Protein AF-A0A7G5FEW8-F1 (afdb_monomer_lite)

pLDDT: mean 87.88, std 12.61, range [35.75, 97.38]

Secondary structure (DSSP, 8-state):
------TTS--HHHHHHHHHHHTT--TTSEEEETTEEEEEEEEEEETTEEEEEE-TT--HHHHHHHHHHHHTT--TTT--TTTT--SEEEEE-TTT--EEEEEEEE-TTS-EEEEETTTEEEEE-

Foldseek 3Di:
DDDDCDPVLADPQLVQQVVCVVVPDAQQGWGARVNATWGWHHADPAQQWGTKTWHPQDDSVQRVQVVCQLCVPHDRVPHHSLVVPDQWGWGQDPVPRDIKIWGWDQDSNRWIWTATDPRIIMITD

Organism: NCBI:txid699041

Structure (mmCIF, N/CA/C/O backbone):
data_AF-A0A7G5FEW8-F1
#
_entry.id   AF-A0A7G5FEW8-F1
#
loop_
_atom_site.group_PDB
_atom_site.id
_atom_site.type_symbol
_atom_site.label_atom_id
_atom_site.label_alt_id
_atom_site.label_comp_id
_atom_site.label_asym_id
_atom_site.label_entity_id
_atom_site.label_seq_id
_atom_site.pdbx_PDB_ins_code
_atom_site.Cartn_x
_atom_site.Cartn_y
_atom_site.Cartn_z
_atom_site.occupancy
_atom_site.B_iso_or_equiv
_atom_site.auth_seq_id
_atom_site.auth_comp_id
_atom_site.auth_asym_id
_atom_site.auth_atom_id
_atom_site.pdbx_PDB_model_num
ATOM 1 N N . MET A 1 1 ? 4.448 28.244 -13.631 1.00 35.97 1 MET A N 1
ATOM 2 C CA . MET A 1 1 ? 4.936 27.741 -12.331 1.00 35.97 1 MET A CA 1
ATOM 3 C C . MET A 1 1 ? 5.428 26.325 -12.579 1.00 35.97 1 MET A C 1
ATOM 5 O O . MET A 1 1 ? 4.610 25.431 -12.721 1.00 35.97 1 MET A O 1
ATOM 9 N N . ALA A 1 2 ? 6.726 26.156 -12.833 1.00 35.75 2 ALA A N 1
ATOM 10 C CA . ALA A 1 2 ? 7.301 24.867 -13.207 1.00 35.75 2 ALA A CA 1
ATOM 11 C C . ALA A 1 2 ? 7.819 24.177 -11.942 1.00 35.75 2 ALA A C 1
ATOM 13 O O . ALA A 1 2 ? 8.661 24.743 -11.246 1.00 35.75 2 ALA A O 1
ATOM 14 N N . ALA A 1 3 ? 7.294 22.990 -11.638 1.00 45.75 3 ALA A N 1
ATOM 15 C CA . ALA A 1 3 ? 7.876 22.114 -10.632 1.00 45.75 3 ALA A CA 1
ATOM 16 C C . ALA A 1 3 ? 9.324 21.807 -11.044 1.00 45.75 3 ALA A C 1
ATOM 18 O O . ALA A 1 3 ? 9.578 21.416 -12.188 1.00 45.75 3 ALA A O 1
ATOM 19 N N . ALA A 1 4 ? 10.270 22.052 -10.139 1.00 47.28 4 ALA A N 1
ATOM 20 C CA . ALA A 1 4 ? 11.674 21.757 -10.363 1.00 47.28 4 ALA A CA 1
ATOM 21 C C . ALA A 1 4 ? 11.828 20.254 -10.633 1.00 47.28 4 ALA A C 1
ATOM 23 O O . ALA A 1 4 ? 11.552 19.425 -9.768 1.00 47.28 4 ALA A O 1
ATOM 24 N N . ARG A 1 5 ? 12.232 19.900 -11.857 1.00 47.91 5 ARG A N 1
ATOM 25 C CA . ARG A 1 5 ? 12.625 18.532 -12.198 1.00 47.91 5 ARG A CA 1
ATOM 26 C C . ARG A 1 5 ? 13.953 18.246 -11.501 1.00 47.91 5 ARG A C 1
ATOM 28 O O . ARG A 1 5 ? 14.954 18.891 -11.802 1.00 47.91 5 ARG A O 1
ATOM 35 N N . ASN A 1 6 ? 13.931 17.308 -10.563 1.00 50.09 6 ASN A N 1
ATOM 36 C CA . ASN A 1 6 ? 15.110 16.809 -9.866 1.00 50.09 6 ASN A CA 1
ATOM 37 C C . ASN A 1 6 ? 16.026 16.090 -10.888 1.00 50.09 6 ASN A C 1
ATOM 39 O O . ASN A 1 6 ? 15.524 15.255 -11.649 1.00 50.09 6 ASN A O 1
ATOM 43 N N . PRO A 1 7 ? 17.336 16.395 -10.969 1.00 47.34 7 PRO A N 1
ATOM 44 C CA . PRO A 1 7 ? 18.231 15.869 -12.009 1.00 47.34 7 PRO A CA 1
ATOM 45 C C . PRO A 1 7 ? 18.486 14.352 -11.922 1.00 47.34 7 PRO A C 1
ATOM 47 O O . PRO A 1 7 ? 19.026 13.778 -12.864 1.00 47.34 7 PRO A O 1
ATOM 50 N N . SER A 1 8 ? 18.057 13.695 -10.840 1.00 54.59 8 SER A N 1
ATOM 51 C CA . SER A 1 8 ? 18.128 12.242 -10.627 1.00 54.59 8 SER A CA 1
ATOM 52 C C . SER A 1 8 ? 17.068 11.445 -11.407 1.00 54.59 8 SER A C 1
ATOM 54 O O . SER A 1 8 ? 17.125 10.219 -11.432 1.00 54.59 8 SER A O 1
ATOM 56 N N . GLY A 1 9 ? 16.053 12.108 -11.983 1.00 55.97 9 GLY A N 1
ATOM 57 C CA . GLY A 1 9 ? 14.865 11.440 -12.541 1.00 55.97 9 GLY A CA 1
ATOM 58 C C . GLY A 1 9 ? 13.938 10.814 -11.485 1.00 55.97 9 GLY A C 1
ATOM 59 O O . GLY A 1 9 ? 12.935 10.206 -11.842 1.00 55.97 9 GLY A O 1
ATOM 60 N N . LEU A 1 10 ? 14.257 10.981 -10.197 1.00 65.00 10 LEU A N 1
ATOM 61 C CA . LEU A 1 10 ? 13.503 10.480 -9.049 1.00 65.00 10 LEU A CA 1
ATOM 62 C C . LEU A 1 10 ? 12.705 11.623 -8.414 1.00 65.00 10 LEU A C 1
ATOM 64 O O . LEU A 1 10 ? 13.182 12.757 -8.312 1.00 65.00 10 LEU A O 1
ATOM 68 N N . THR A 1 11 ? 11.474 11.337 -7.997 1.00 84.38 11 THR A N 1
ATOM 69 C CA . THR A 1 11 ? 10.628 12.328 -7.324 1.00 84.38 11 THR A CA 1
ATOM 70 C C . THR A 1 11 ? 11.138 12.606 -5.899 1.00 84.38 11 THR A C 1
ATOM 72 O O . THR A 1 11 ? 11.797 11.751 -5.299 1.00 84.38 11 THR A O 1
ATOM 75 N N . PRO A 1 12 ? 10.802 13.766 -5.300 1.00 86.50 12 PRO A N 1
ATOM 76 C CA . PRO A 1 12 ? 11.181 14.076 -3.918 1.00 86.50 12 PRO A CA 1
ATOM 77 C C . PRO A 1 12 ? 10.721 13.021 -2.903 1.00 86.50 12 PRO A C 1
ATOM 79 O O . PRO A 1 12 ? 11.439 12.713 -1.956 1.00 86.50 12 PRO A O 1
ATOM 82 N N . ALA A 1 13 ? 9.545 12.427 -3.120 1.00 86.62 13 ALA A N 1
ATOM 83 C CA . ALA A 1 13 ? 9.008 11.391 -2.245 1.00 86.62 13 ALA A CA 1
ATOM 84 C C . ALA A 1 13 ? 9.824 10.092 -2.300 1.00 86.62 13 ALA A C 1
ATOM 86 O O . ALA A 1 13 ? 10.045 9.459 -1.269 1.00 86.62 13 ALA A O 1
ATOM 87 N N . HIS A 1 14 ? 10.319 9.724 -3.487 1.00 89.19 14 HIS A N 1
ATOM 88 C CA . HIS A 1 14 ? 11.212 8.581 -3.642 1.00 89.19 14 HIS A CA 1
ATOM 89 C C . HIS A 1 14 ? 12.519 8.787 -2.871 1.00 89.19 14 HIS A C 1
ATOM 91 O O . HIS A 1 14 ? 12.942 7.908 -2.122 1.00 89.19 14 HIS A O 1
ATOM 97 N N . GLU A 1 15 ? 13.171 9.938 -3.061 1.00 89.19 15 GLU A N 1
ATOM 98 C CA . GLU A 1 15 ? 14.442 10.250 -2.396 1.00 89.19 15 GLU A CA 1
ATOM 99 C C . GLU A 1 15 ? 14.276 10.296 -0.875 1.00 89.19 15 GLU A C 1
ATOM 101 O O . GLU A 1 15 ? 15.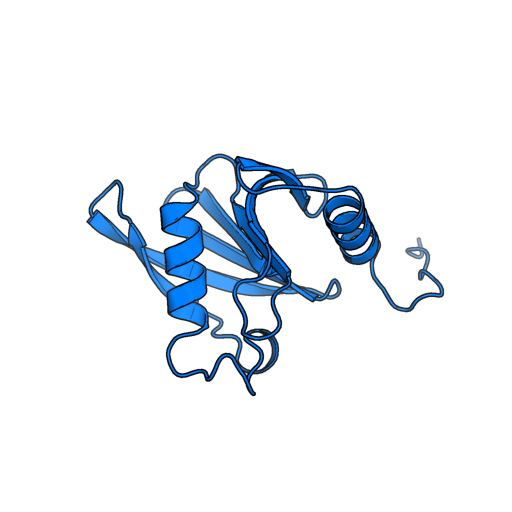092 9.726 -0.150 1.00 89.19 15 GLU A O 1
ATOM 106 N N . GLN A 1 16 ? 13.185 10.897 -0.393 1.00 89.88 16 GLN A N 1
ATOM 107 C CA . GLN A 1 16 ? 12.874 10.947 1.028 1.00 89.88 16 GLN A CA 1
ATOM 108 C C . GLN A 1 16 ? 12.713 9.546 1.631 1.00 89.88 16 GLN A C 1
ATOM 110 O O . GLN A 1 16 ? 13.391 9.230 2.607 1.00 89.88 16 GLN A O 1
ATOM 115 N N . LEU A 1 17 ? 11.871 8.685 1.049 1.00 90.25 17 LEU A N 1
ATOM 116 C CA . LEU A 1 17 ? 11.674 7.329 1.574 1.00 90.25 17 LEU A CA 1
ATOM 117 C C . LEU A 1 17 ? 12.947 6.489 1.491 1.00 90.25 17 LEU A C 1
ATOM 119 O O . LEU A 1 17 ? 13.267 5.749 2.421 1.00 90.25 17 LEU A O 1
ATOM 123 N N . HIS A 1 18 ? 13.718 6.632 0.410 1.00 90.25 18 HIS A N 1
ATOM 124 C CA . HIS A 1 18 ? 15.020 5.985 0.298 1.00 90.25 18 HIS A CA 1
ATOM 125 C C . HIS A 1 18 ? 15.938 6.393 1.458 1.00 90.25 18 HIS A C 1
ATOM 127 O O . HIS A 1 18 ? 16.572 5.527 2.070 1.00 90.25 18 HIS A O 1
ATOM 133 N N . ALA A 1 19 ? 16.010 7.690 1.764 1.00 91.38 19 ALA A N 1
ATOM 134 C CA . ALA A 1 19 ? 16.828 8.217 2.848 1.00 91.38 19 ALA A CA 1
ATOM 135 C C . ALA A 1 19 ? 16.336 7.738 4.220 1.00 91.38 19 ALA A C 1
ATOM 137 O O . ALA A 1 19 ? 17.149 7.291 5.022 1.00 91.38 19 ALA A O 1
ATOM 138 N N . GLU A 1 20 ? 15.027 7.756 4.481 1.00 91.19 20 GLU A N 1
ATOM 139 C CA . GLU A 1 20 ? 14.450 7.259 5.738 1.00 91.19 20 GLU A CA 1
ATOM 140 C C . GLU A 1 20 ? 14.789 5.782 5.979 1.00 91.19 20 GLU A C 1
ATOM 142 O O . GLU A 1 20 ? 15.263 5.424 7.059 1.00 91.19 20 GLU A O 1
ATOM 147 N N . LEU A 1 21 ? 14.646 4.929 4.958 1.00 88.50 21 LEU A N 1
ATOM 148 C CA . LEU A 1 21 ? 15.033 3.519 5.057 1.00 88.50 21 LEU A CA 1
ATOM 149 C C . LEU A 1 21 ? 16.546 3.343 5.255 1.00 88.50 21 LEU A C 1
ATOM 151 O O . LEU A 1 21 ? 16.966 2.483 6.026 1.00 88.50 21 LEU A O 1
ATOM 155 N N . SER A 1 22 ? 17.366 4.170 4.601 1.00 89.62 22 SER A N 1
ATOM 156 C CA . SER A 1 22 ? 18.834 4.122 4.725 1.00 89.62 22 SER A CA 1
ATOM 157 C C . SER A 1 22 ? 19.331 4.620 6.083 1.00 89.62 22 SER A C 1
ATOM 159 O O . SER A 1 22 ? 20.348 4.145 6.579 1.00 89.62 22 SER A O 1
ATOM 161 N N . ASN A 1 23 ? 18.589 5.531 6.713 1.00 90.38 23 ASN A N 1
ATOM 162 C CA . ASN A 1 23 ? 18.870 6.061 8.047 1.00 90.38 23 ASN A CA 1
ATOM 163 C C . ASN A 1 23 ? 18.401 5.126 9.176 1.00 90.38 23 ASN A C 1
ATOM 165 O O . ASN A 1 23 ? 18.427 5.513 10.344 1.00 90.38 23 ASN A O 1
ATOM 169 N N . GLY A 1 24 ? 17.995 3.897 8.846 1.00 86.06 24 GLY A N 1
ATOM 170 C CA . GLY A 1 24 ? 17.670 2.866 9.825 1.00 86.06 24 GLY A CA 1
ATOM 171 C C . GLY A 1 24 ? 16.218 2.879 10.293 1.00 86.06 24 GLY A C 1
ATOM 172 O O . GLY A 1 24 ? 15.958 2.519 11.439 1.00 86.06 24 GLY A O 1
ATOM 173 N N . ALA A 1 25 ? 15.264 3.278 9.444 1.00 88.75 25 ALA A N 1
ATOM 174 C CA . ALA A 1 25 ? 13.852 3.054 9.744 1.00 88.75 25 ALA A CA 1
ATOM 175 C C . ALA A 1 25 ? 13.582 1.553 9.961 1.00 88.75 25 ALA A C 1
ATOM 177 O O . ALA A 1 25 ? 13.936 0.715 9.131 1.00 88.75 25 ALA A O 1
ATOM 178 N N . VAL A 1 26 ? 12.944 1.229 11.087 1.00 89.56 26 VAL A N 1
ATOM 179 C CA . VAL A 1 26 ? 12.626 -0.143 11.508 1.00 89.56 26 VAL A CA 1
ATOM 180 C C . VAL A 1 26 ? 11.114 -0.359 11.599 1.00 89.56 26 VAL A C 1
ATOM 182 O O . VAL A 1 26 ? 10.381 0.603 11.852 1.00 89.56 26 VAL A O 1
ATOM 185 N N . PRO A 1 27 ? 10.625 -1.602 11.432 1.00 91.88 27 PRO A N 1
ATOM 186 C CA . PRO A 1 27 ? 9.232 -1.943 11.703 1.00 91.88 27 PRO A CA 1
ATOM 187 C C . PRO A 1 27 ? 8.760 -1.446 13.080 1.00 91.88 27 PRO A C 1
ATOM 189 O O . PRO A 1 27 ? 9.482 -1.551 14.070 1.00 91.88 27 PRO A O 1
ATOM 192 N N . GLY A 1 28 ? 7.557 -0.878 13.133 1.00 90.12 28 GLY A N 1
ATOM 193 C CA . GLY A 1 28 ? 6.993 -0.178 14.291 1.00 90.12 28 GLY A CA 1
ATOM 194 C C . GLY A 1 28 ? 7.394 1.300 14.397 1.00 90.12 28 GLY A C 1
ATOM 195 O O . GLY A 1 28 ? 6.768 2.043 15.150 1.00 90.12 28 GLY A O 1
ATOM 196 N N . GLY A 1 29 ? 8.399 1.746 13.638 1.00 92.44 29 GLY A N 1
ATOM 197 C CA . GLY A 1 29 ? 8.790 3.150 13.537 1.00 92.44 29 GLY A CA 1
ATOM 198 C C . GLY A 1 29 ? 7.871 3.977 12.633 1.00 92.44 29 GLY A C 1
ATOM 199 O O . GLY A 1 29 ? 6.934 3.466 12.017 1.00 92.44 29 GLY A O 1
ATOM 200 N N . THR A 1 30 ? 8.175 5.271 12.530 1.00 93.69 30 THR A N 1
ATOM 201 C CA . THR A 1 30 ? 7.461 6.212 11.658 1.00 93.69 30 THR A CA 1
ATOM 202 C C . THR A 1 30 ? 8.305 6.548 10.436 1.00 93.69 30 THR A C 1
ATOM 204 O O . THR A 1 30 ? 9.484 6.873 10.561 1.00 93.69 30 THR A O 1
ATOM 207 N N . VAL A 1 31 ? 7.667 6.521 9.273 1.00 93.56 31 VAL A N 1
ATOM 208 C CA . VAL A 1 31 ? 8.180 6.981 7.978 1.00 93.56 31 VAL A CA 1
ATOM 209 C C . VAL A 1 31 ? 7.203 7.997 7.394 1.00 93.56 31 VAL A C 1
ATOM 211 O O . VAL A 1 31 ? 6.008 7.946 7.687 1.00 93.56 31 VAL A O 1
ATOM 214 N N . HIS A 1 32 ? 7.673 8.931 6.577 1.00 92.31 32 HIS A N 1
ATOM 215 C CA . HIS A 1 32 ? 6.829 9.959 5.979 1.00 92.31 32 HIS A CA 1
ATOM 216 C C . HIS A 1 32 ? 6.693 9.717 4.480 1.00 92.31 32 HIS A C 1
ATOM 218 O O . HIS A 1 32 ? 7.593 9.989 3.688 1.00 92.31 32 HIS A O 1
ATOM 224 N N . VAL A 1 33 ? 5.516 9.249 4.076 1.00 90.19 33 VAL A N 1
ATOM 225 C CA . VAL A 1 33 ? 5.178 9.043 2.667 1.00 90.19 33 VAL A CA 1
ATOM 226 C C . VAL A 1 33 ? 4.421 10.272 2.184 1.00 90.19 33 VAL A C 1
ATOM 228 O O . VAL A 1 33 ? 3.343 10.564 2.696 1.00 90.19 33 VAL A O 1
ATOM 231 N N . ASN A 1 34 ? 4.975 11.028 1.231 1.00 83.81 34 ASN A N 1
ATOM 232 C CA . ASN A 1 34 ? 4.357 12.267 0.727 1.00 83.81 34 ASN A CA 1
ATOM 233 C C . ASN A 1 34 ? 3.993 13.272 1.847 1.00 83.81 34 ASN A C 1
ATOM 235 O O . ASN A 1 34 ? 2.969 13.950 1.786 1.00 83.81 34 ASN A O 1
ATOM 239 N N . GLY A 1 35 ? 4.811 13.340 2.904 1.00 83.75 35 GLY A N 1
ATOM 240 C CA . GLY A 1 35 ? 4.563 14.186 4.078 1.00 83.75 35 GLY A CA 1
ATOM 241 C C . GLY A 1 35 ? 3.552 13.624 5.088 1.00 83.75 35 GLY A C 1
ATOM 242 O O . GLY A 1 35 ? 3.319 14.248 6.120 1.00 83.75 35 GLY A O 1
ATOM 243 N N . VAL A 1 36 ? 2.976 12.444 4.840 1.00 88.56 36 VAL A N 1
ATOM 244 C CA . VAL A 1 36 ? 2.063 11.762 5.764 1.00 88.56 36 VAL A CA 1
ATOM 245 C C . VAL A 1 36 ? 2.850 10.832 6.683 1.00 88.56 36 VAL A C 1
ATOM 247 O O . VAL A 1 36 ? 3.453 9.860 6.222 1.00 88.56 36 VAL A O 1
ATOM 250 N N . ALA A 1 37 ? 2.800 11.100 7.990 1.00 92.38 37 ALA A N 1
ATOM 251 C CA . ALA A 1 37 ? 3.343 10.202 9.004 1.00 92.38 37 ALA A CA 1
ATOM 252 C C . ALA A 1 37 ? 2.627 8.843 8.940 1.00 92.38 37 ALA A C 1
ATOM 254 O O . ALA A 1 37 ? 1.416 8.748 9.147 1.00 92.38 37 ALA A O 1
ATOM 255 N N . SER A 1 38 ? 3.393 7.805 8.626 1.00 94.56 38 SER A N 1
ATOM 256 C CA . SER A 1 38 ? 2.927 6.442 8.391 1.00 94.56 38 SER A CA 1
ATOM 257 C C . SER A 1 38 ? 3.741 5.477 9.244 1.00 94.56 38 SER A C 1
ATOM 259 O O . SER A 1 38 ? 4.947 5.654 9.415 1.00 94.56 38 SER A O 1
ATOM 261 N N . SER A 1 39 ? 3.100 4.449 9.791 1.00 96.25 39 SER A N 1
ATOM 262 C CA . SER A 1 39 ? 3.801 3.426 10.568 1.00 96.25 39 SER A CA 1
ATOM 263 C C . SER A 1 39 ? 4.439 2.414 9.621 1.00 96.25 39 SER A C 1
ATOM 265 O O . SER A 1 39 ? 3.754 1.858 8.763 1.00 96.25 39 SER A O 1
ATOM 267 N N . LEU A 1 40 ? 5.749 2.195 9.744 1.00 95.44 40 LEU A N 1
ATOM 268 C CA . LEU A 1 40 ? 6.476 1.189 8.974 1.00 95.44 40 LEU A CA 1
ATOM 269 C C . LEU A 1 40 ? 6.127 -0.202 9.510 1.00 95.44 40 LEU A C 1
ATOM 271 O O . LEU A 1 40 ? 6.351 -0.490 10.680 1.00 95.44 40 LEU A O 1
ATOM 275 N N . CYS A 1 41 ? 5.605 -1.075 8.659 1.00 95.31 41 CYS A N 1
ATOM 276 C CA . CYS A 1 41 ? 5.136 -2.399 9.061 1.00 95.31 41 CYS A CA 1
ATOM 277 C C . CYS A 1 41 ? 6.156 -3.490 8.782 1.00 95.31 41 CYS A C 1
ATOM 279 O O . CYS A 1 41 ? 6.354 -4.380 9.601 1.00 95.31 41 CYS A O 1
ATOM 281 N N . THR A 1 42 ? 6.819 -3.414 7.631 1.00 92.94 42 THR A N 1
ATOM 282 C CA . THR A 1 42 ? 7.935 -4.296 7.298 1.00 92.94 42 THR A CA 1
ATOM 283 C C . THR A 1 42 ? 8.909 -3.593 6.363 1.00 92.94 42 THR A C 1
ATOM 285 O O . THR A 1 42 ? 8.520 -2.690 5.617 1.00 92.94 42 THR A O 1
ATOM 288 N N . GLN A 1 43 ? 10.168 -4.021 6.410 1.00 86.12 43 GLN A N 1
ATOM 289 C CA . GLN A 1 43 ? 11.218 -3.629 5.480 1.00 86.12 43 GLN A CA 1
ATOM 290 C C . GLN A 1 43 ? 11.642 -4.879 4.701 1.00 86.12 43 GLN A C 1
ATOM 292 O O . GLN A 1 43 ? 12.117 -5.842 5.297 1.00 86.12 43 GLN A O 1
ATOM 297 N N . GLY A 1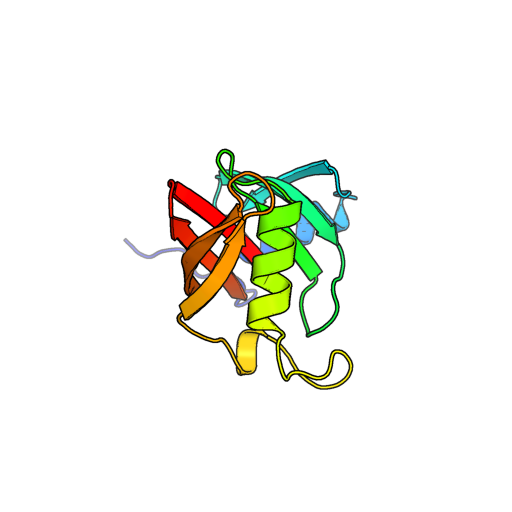 44 ? 11.460 -4.853 3.383 1.00 77.75 44 GLY A N 1
ATOM 298 C CA . GLY A 1 44 ? 11.739 -5.969 2.482 1.00 77.75 44 GLY A CA 1
ATOM 299 C C . GLY A 1 44 ? 10.750 -7.127 2.631 1.00 77.75 44 GLY A C 1
ATOM 300 O O . GLY A 1 44 ? 10.931 -8.024 3.446 1.00 77.75 44 GLY A O 1
ATOM 301 N N . ASP A 1 45 ? 9.722 -7.141 1.793 1.00 71.50 45 ASP A N 1
ATOM 302 C CA . ASP A 1 45 ? 8.708 -8.201 1.707 1.00 71.50 45 ASP A CA 1
ATOM 303 C C . ASP A 1 45 ? 8.923 -9.151 0.513 1.00 71.50 45 ASP A C 1
ATOM 305 O O . ASP A 1 45 ? 8.238 -10.167 0.377 1.00 71.50 45 ASP A O 1
ATOM 309 N N . GLY A 1 46 ? 9.918 -8.855 -0.329 1.00 76.06 46 GLY A N 1
ATOM 310 C CA . GLY A 1 46 ? 10.123 -9.511 -1.618 1.00 76.06 46 GLY A CA 1
ATOM 311 C C . GLY A 1 46 ? 9.360 -8.788 -2.728 1.00 76.06 46 GLY A C 1
ATOM 312 O O . GLY A 1 46 ? 8.931 -7.654 -2.559 1.00 76.06 46 GLY A O 1
ATOM 313 N N . TYR A 1 47 ? 9.230 -9.411 -3.899 1.00 88.12 47 TYR A N 1
ATOM 314 C CA . TYR A 1 47 ? 8.400 -8.887 -4.996 1.00 88.12 47 TYR A CA 1
ATOM 315 C C . TYR A 1 47 ? 8.744 -7.455 -5.466 1.00 88.12 47 TYR A C 1
ATOM 317 O O . TYR A 1 47 ? 7.871 -6.706 -5.909 1.00 88.12 47 TYR A O 1
ATOM 325 N N . GLY A 1 48 ? 10.014 -7.050 -5.349 1.00 86.94 48 GLY A N 1
ATOM 326 C CA . GLY A 1 48 ? 10.480 -5.721 -5.760 1.00 86.94 48 GLY A CA 1
ATOM 327 C C . GLY A 1 48 ? 10.082 -4.567 -4.831 1.00 86.94 48 GLY A C 1
ATOM 328 O O . GLY A 1 48 ? 10.226 -3.409 -5.227 1.00 86.94 48 GLY A O 1
ATOM 329 N N . LEU A 1 49 ? 9.611 -4.869 -3.619 1.00 91.06 49 LEU A N 1
ATOM 330 C CA . LEU A 1 49 ? 9.252 -3.896 -2.594 1.00 91.06 49 LEU A CA 1
ATOM 331 C C . LEU A 1 49 ? 10.315 -3.853 -1.481 1.00 91.06 49 LEU A C 1
ATOM 333 O O . LEU A 1 49 ? 10.921 -4.853 -1.086 1.00 91.06 49 LEU A O 1
ATOM 337 N N . ARG A 1 50 ? 10.595 -2.640 -1.016 1.00 91.25 50 ARG A N 1
ATOM 338 C CA . ARG A 1 50 ? 11.541 -2.295 0.051 1.00 91.25 50 ARG A CA 1
ATOM 339 C C . ARG A 1 50 ? 10.837 -2.043 1.375 1.00 91.25 50 ARG A C 1
ATOM 341 O O . ARG A 1 50 ? 11.472 -2.199 2.416 1.00 91.25 50 ARG A O 1
ATOM 348 N N . MET A 1 51 ? 9.568 -1.650 1.363 1.00 92.75 51 MET A N 1
ATOM 349 C CA . MET A 1 51 ? 8.780 -1.436 2.570 1.00 92.75 51 MET A CA 1
ATOM 350 C C . MET A 1 51 ? 7.274 -1.525 2.338 1.00 92.75 51 MET A C 1
ATOM 352 O O . MET A 1 51 ? 6.761 -1.208 1.265 1.00 92.75 51 MET A O 1
ATOM 356 N N . VAL A 1 52 ? 6.569 -1.818 3.430 1.00 95.50 52 VAL A N 1
ATOM 357 C CA . VAL A 1 52 ? 5.126 -1.601 3.568 1.00 95.50 52 VAL A CA 1
ATOM 358 C C . VAL A 1 52 ? 4.901 -0.706 4.778 1.00 95.50 52 VAL A C 1
ATOM 360 O O . VAL A 1 52 ? 5.393 -1.008 5.867 1.00 95.50 52 VAL A O 1
ATOM 363 N N . SER A 1 53 ? 4.149 0.377 4.613 1.00 96.19 53 SER A N 1
ATOM 364 C CA . SER A 1 53 ? 3.716 1.246 5.708 1.00 96.19 53 SER A CA 1
ATOM 365 C C . SER A 1 53 ? 2.225 1.549 5.634 1.00 96.19 53 SER A C 1
ATOM 367 O O . SER A 1 53 ? 1.578 1.363 4.603 1.00 96.19 53 SER A O 1
ATOM 369 N N . VAL A 1 54 ? 1.658 1.985 6.754 1.00 96.31 54 VAL A N 1
ATOM 370 C CA . VAL A 1 54 ? 0.218 2.217 6.895 1.00 96.31 54 VAL A CA 1
ATOM 371 C C . VAL A 1 54 ? -0.079 3.593 7.471 1.00 96.31 54 VAL A C 1
ATOM 373 O O . VAL A 1 54 ? 0.667 4.118 8.300 1.00 96.31 54 VAL A O 1
ATOM 376 N N . GLY A 1 55 ? -1.185 4.180 7.019 1.00 94.50 55 GLY A N 1
ATOM 377 C CA . GLY A 1 55 ? -1.709 5.427 7.559 1.00 94.50 55 GLY A CA 1
ATOM 378 C C . GLY A 1 55 ? -2.331 5.259 8.955 1.00 94.50 55 GLY A C 1
ATOM 379 O O . GLY A 1 55 ? -2.517 4.141 9.435 1.00 94.50 55 GLY A O 1
ATOM 380 N N . PRO A 1 56 ? -2.728 6.367 9.603 1.00 89.75 56 PRO A N 1
ATOM 381 C CA . PRO A 1 56 ? -3.165 6.378 11.005 1.00 89.75 56 PRO A CA 1
ATOM 382 C C . PRO A 1 56 ? -4.439 5.567 11.295 1.00 89.75 56 PRO A C 1
ATOM 384 O O . PRO A 1 56 ? -4.652 5.154 12.430 1.00 89.75 56 PRO A O 1
ATOM 387 N N . ASN A 1 57 ? -5.283 5.318 10.290 1.00 90.06 57 ASN A N 1
ATOM 388 C CA . ASN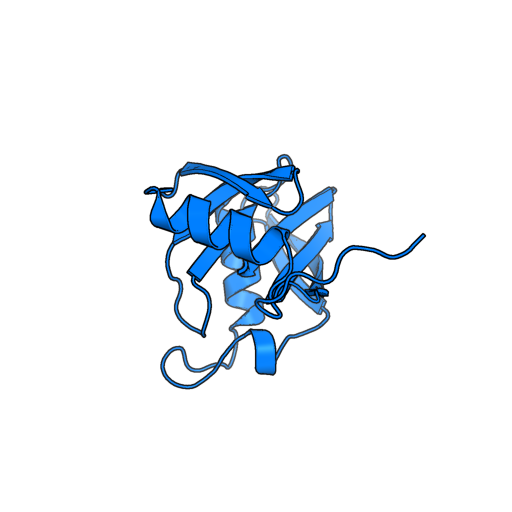 A 1 57 ? -6.528 4.550 10.432 1.00 90.06 57 ASN A CA 1
ATOM 389 C C . ASN A 1 57 ? -6.367 3.079 10.013 1.00 90.06 57 ASN A C 1
ATOM 391 O O . ASN A 1 57 ? -7.339 2.417 9.655 1.00 90.06 57 ASN A O 1
ATOM 395 N N . THR A 1 58 ? -5.141 2.565 9.946 1.00 93.00 58 THR A N 1
ATOM 396 C CA . THR A 1 58 ? -4.857 1.239 9.391 1.00 93.00 58 THR A CA 1
ATOM 397 C C . THR A 1 58 ? -3.838 0.510 10.248 1.00 93.00 58 THR A C 1
ATOM 399 O O . THR A 1 58 ? -2.820 1.077 10.626 1.00 93.00 58 THR A O 1
ATOM 402 N N . SER A 1 59 ? -4.109 -0.756 10.569 1.00 93.56 59 SER A N 1
ATOM 403 C CA . SER A 1 59 ? -3.155 -1.600 11.287 1.00 93.56 59 SER A CA 1
ATOM 404 C C . SER A 1 59 ? -2.138 -2.214 10.329 1.00 93.56 59 SER A C 1
ATOM 406 O O . SER A 1 59 ? -2.443 -2.475 9.162 1.00 93.56 59 SER A O 1
ATOM 408 N N . CYS A 1 60 ? -0.941 -2.510 10.834 1.00 94.94 60 CYS A N 1
ATOM 409 C CA . CYS A 1 60 ? 0.073 -3.189 10.035 1.00 94.94 60 CYS A CA 1
ATOM 410 C C . CYS A 1 60 ? -0.381 -4.563 9.539 1.00 94.94 60 CYS A C 1
ATOM 412 O O . CYS A 1 60 ? -0.134 -4.884 8.382 1.00 94.94 60 CYS A O 1
ATOM 414 N N . ASP A 1 61 ? -1.130 -5.320 10.343 1.00 94.50 61 ASP A N 1
ATOM 415 C CA . ASP A 1 61 ? -1.689 -6.606 9.908 1.00 94.50 61 ASP A CA 1
ATOM 416 C C . ASP A 1 61 ? -2.609 -6.446 8.690 1.00 94.50 61 ASP A C 1
ATOM 418 O O . ASP A 1 61 ? -2.550 -7.231 7.745 1.00 94.50 61 ASP A O 1
ATOM 422 N N . PHE A 1 62 ? -3.431 -5.389 8.665 1.00 94.94 62 PHE A N 1
ATOM 423 C CA . PHE A 1 62 ? -4.243 -5.086 7.491 1.00 94.94 62 PHE A CA 1
ATOM 424 C C . PHE A 1 62 ? -3.376 -4.698 6.290 1.00 94.94 62 PHE A C 1
ATOM 426 O O . PHE A 1 62 ? -3.606 -5.189 5.188 1.00 94.94 62 PHE A O 1
ATOM 433 N N . GLY A 1 63 ? -2.352 -3.864 6.499 1.00 94.94 63 GLY A N 1
ATOM 434 C CA . GLY A 1 63 ? -1.400 -3.479 5.453 1.00 94.94 63 GLY A CA 1
ATOM 435 C C . GLY A 1 63 ? -0.685 -4.672 4.815 1.00 94.94 63 GLY A C 1
ATOM 436 O O . GLY A 1 63 ? -0.578 -4.748 3.592 1.00 94.94 63 GLY A O 1
ATOM 437 N N . LEU A 1 64 ? -0.268 -5.646 5.625 1.00 94.44 64 LEU A N 1
ATOM 438 C CA . LEU A 1 64 ? 0.358 -6.878 5.146 1.00 94.44 64 LEU A CA 1
ATOM 439 C C . LEU A 1 64 ? -0.630 -7.770 4.383 1.00 94.44 64 LEU A C 1
ATOM 441 O O . LEU A 1 64 ? -0.253 -8.364 3.375 1.00 94.44 64 LEU A O 1
ATOM 445 N N . ASN A 1 65 ? -1.908 -7.808 4.775 1.00 95.06 65 ASN A N 1
ATOM 446 C CA . ASN A 1 65 ? -2.935 -8.494 3.986 1.00 95.06 65 ASN A CA 1
ATOM 447 C C . ASN A 1 65 ? -3.160 -7.820 2.619 1.00 95.06 65 ASN A C 1
ATOM 449 O O . ASN A 1 65 ? -3.374 -8.518 1.627 1.00 95.06 65 ASN A O 1
ATOM 453 N N . VAL A 1 66 ? -3.078 -6.484 2.536 1.00 95.56 66 VAL A N 1
ATOM 454 C CA . VAL A 1 66 ? -3.134 -5.754 1.254 1.00 95.56 66 VAL A CA 1
ATOM 455 C C . VAL A 1 66 ? -1.944 -6.125 0.368 1.00 95.56 66 VAL A C 1
ATOM 457 O O . VAL A 1 66 ? -2.137 -6.454 -0.803 1.00 95.56 66 VAL A O 1
ATOM 460 N N . MET A 1 67 ? -0.730 -6.135 0.925 1.00 95.00 67 MET A N 1
ATOM 461 C CA . MET A 1 67 ? 0.479 -6.569 0.218 1.00 95.00 67 MET A CA 1
ATOM 462 C C . MET A 1 67 ? 0.361 -8.025 -0.263 1.00 95.00 67 MET A C 1
ATOM 464 O O . MET A 1 67 ? 0.613 -8.307 -1.434 1.00 95.00 67 MET A O 1
ATOM 468 N N . GLY A 1 68 ? -0.127 -8.937 0.581 1.00 94.31 68 GLY A N 1
ATOM 469 C CA . GLY A 1 68 ? -0.377 -10.329 0.200 1.00 94.31 68 GLY A CA 1
ATOM 470 C C . GLY A 1 68 ? -1.413 -10.480 -0.921 1.00 94.31 68 GLY A C 1
ATOM 471 O O . GLY A 1 68 ? -1.227 -11.290 -1.830 1.00 94.31 68 GLY A O 1
ATOM 472 N N . ALA A 1 69 ? -2.481 -9.677 -0.913 1.00 95.31 69 ALA A N 1
ATOM 473 C CA . ALA A 1 69 ? -3.486 -9.682 -1.977 1.00 95.31 69 ALA A CA 1
ATOM 474 C C . ALA A 1 69 ? -2.924 -9.163 -3.315 1.00 95.31 69 ALA A C 1
ATOM 476 O O . ALA A 1 69 ? -3.231 -9.718 -4.377 1.00 95.31 69 ALA A O 1
ATOM 477 N N . LEU A 1 70 ? -2.067 -8.138 -3.265 1.00 94.75 70 LEU A N 1
ATOM 478 C CA . LEU A 1 70 ? -1.346 -7.619 -4.428 1.00 94.75 70 LEU A CA 1
ATOM 479 C C . LEU A 1 70 ? -0.361 -8.643 -5.002 1.00 94.75 70 LEU A C 1
ATOM 481 O O . LEU A 1 70 ? -0.369 -8.886 -6.207 1.00 94.75 70 LEU A O 1
ATOM 485 N N . ALA A 1 71 ? 0.429 -9.284 -4.140 1.00 93.75 71 ALA A N 1
ATOM 486 C CA . ALA A 1 71 ? 1.411 -10.295 -4.526 1.00 93.75 71 ALA A CA 1
ATOM 487 C C . ALA A 1 71 ? 0.791 -11.661 -4.872 1.00 93.75 71 ALA A C 1
ATOM 489 O O . ALA A 1 71 ? 1.490 -12.574 -5.309 1.00 93.75 71 ALA A O 1
ATOM 490 N N . SER A 1 72 ? -0.522 -11.832 -4.689 1.00 93.94 72 SER A N 1
ATOM 491 C CA . SER A 1 72 ? -1.207 -13.093 -4.963 1.00 93.94 72 SER A CA 1
ATOM 492 C C . SER A 1 72 ? -1.054 -13.507 -6.431 1.00 93.94 72 SER A C 1
ATOM 494 O O . SER A 1 72 ? -1.539 -12.821 -7.340 1.00 93.94 72 SER A O 1
ATOM 496 N N . GLY A 1 73 ? -0.409 -14.657 -6.642 1.00 91.56 73 GLY A N 1
ATOM 497 C CA . GLY A 1 73 ? -0.096 -15.210 -7.961 1.00 91.56 73 GLY A CA 1
ATOM 498 C C . GLY A 1 73 ? 1.273 -14.806 -8.516 1.00 91.56 73 GLY A C 1
ATOM 499 O O . GLY A 1 73 ? 1.617 -15.264 -9.600 1.00 91.56 73 GLY A O 1
ATOM 500 N N . LEU A 1 74 ? 2.046 -13.994 -7.789 1.00 93.25 74 LEU A N 1
ATOM 501 C CA . LEU A 1 74 ? 3.406 -13.603 -8.155 1.00 93.25 74 LEU A CA 1
ATOM 502 C C . LEU A 1 74 ? 4.448 -14.515 -7.497 1.00 93.25 74 LEU A C 1
ATOM 504 O O . LEU A 1 74 ? 4.205 -15.145 -6.465 1.00 93.25 74 LEU A O 1
ATOM 508 N N . ASN A 1 75 ? 5.643 -14.544 -8.074 1.00 90.69 75 ASN A N 1
ATOM 509 C CA . ASN A 1 75 ? 6.825 -15.193 -7.535 1.00 90.69 75 ASN A CA 1
ATOM 510 C C . ASN A 1 75 ? 7.798 -14.152 -6.963 1.00 90.69 75 ASN A C 1
ATOM 512 O O . ASN A 1 75 ? 8.353 -13.343 -7.702 1.00 90.69 75 ASN A O 1
ATOM 516 N N . SER A 1 76 ? 8.087 -14.224 -5.661 1.00 86.88 76 SER A N 1
ATOM 517 C CA . SER A 1 76 ? 8.923 -13.236 -4.956 1.00 86.88 76 SER A CA 1
ATOM 518 C C . SER A 1 76 ? 10.353 -13.102 -5.474 1.00 86.88 76 SER A C 1
ATOM 520 O O . SER A 1 76 ? 11.008 -12.103 -5.176 1.00 86.88 76 SER A O 1
ATOM 522 N N . ARG A 1 77 ? 10.851 -14.094 -6.223 1.00 86.12 77 ARG A N 1
ATOM 523 C CA . ARG A 1 77 ? 12.202 -14.099 -6.791 1.00 86.12 77 ARG A CA 1
ATOM 524 C C . ARG A 1 77 ? 12.290 -13.395 -8.143 1.00 86.12 77 ARG A C 1
ATOM 526 O O . ARG A 1 77 ? 13.369 -12.912 -8.481 1.00 86.12 77 ARG A O 1
ATOM 533 N N . TYR A 1 78 ? 11.211 -13.403 -8.921 1.00 87.81 78 TYR A N 1
ATOM 534 C CA . TYR A 1 78 ? 11.239 -13.004 -10.331 1.00 87.81 78 TYR A CA 1
ATOM 535 C C . TYR A 1 78 ? 10.288 -11.856 -10.659 1.00 87.81 78 TYR A C 1
ATOM 537 O O . TYR A 1 78 ? 10.586 -11.082 -11.564 1.00 87.81 78 TYR A O 1
ATOM 545 N N . ASP A 1 79 ? 9.186 -11.733 -9.924 1.00 92.06 79 ASP A N 1
ATOM 546 C CA . ASP A 1 79 ? 8.128 -10.783 -10.234 1.00 92.06 79 ASP A CA 1
ATOM 547 C C . ASP A 1 79 ? 8.211 -9.543 -9.348 1.00 92.06 79 ASP A C 1
ATOM 549 O O . ASP A 1 79 ? 8.632 -9.600 -8.190 1.00 92.06 79 ASP A O 1
ATOM 553 N N . ASN A 1 80 ? 7.748 -8.420 -9.892 1.00 91.31 80 ASN A N 1
ATOM 554 C CA . ASN A 1 80 ? 7.589 -7.168 -9.171 1.00 91.31 80 ASN A CA 1
ATOM 555 C C . ASN A 1 80 ? 6.101 -6.818 -9.062 1.00 91.31 80 ASN A C 1
ATOM 557 O O . ASN A 1 80 ? 5.390 -6.808 -10.071 1.00 91.31 80 ASN A O 1
ATOM 561 N N . VAL A 1 81 ? 5.624 -6.481 -7.859 1.00 92.62 81 VAL A N 1
ATOM 562 C CA . VAL A 1 81 ? 4.224 -6.056 -7.658 1.00 92.62 81 VAL A CA 1
ATOM 563 C C . VAL A 1 81 ? 3.872 -4.852 -8.533 1.00 92.62 81 VAL A C 1
ATOM 565 O O . VAL A 1 81 ? 2.744 -4.747 -9.008 1.00 92.62 81 VAL A O 1
ATOM 568 N N . LYS A 1 82 ? 4.830 -3.949 -8.769 1.00 91.62 82 LYS A N 1
ATOM 569 C CA . LYS A 1 82 ? 4.628 -2.727 -9.558 1.00 91.62 82 LYS A CA 1
ATOM 570 C C . LYS A 1 82 ? 4.344 -3.026 -11.034 1.00 91.62 82 LYS A C 1
ATOM 572 O O . LYS A 1 82 ? 3.568 -2.297 -11.644 1.00 91.62 82 LYS A O 1
ATOM 577 N N . ASP A 1 83 ? 4.898 -4.115 -11.573 1.00 92.31 83 ASP A N 1
ATOM 578 C CA . ASP A 1 83 ? 4.741 -4.503 -12.983 1.00 92.31 83 ASP A CA 1
ATOM 579 C C . ASP A 1 83 ? 3.403 -5.210 -13.251 1.00 92.31 83 ASP A C 1
ATOM 581 O O . ASP A 1 83 ? 2.842 -5.113 -14.341 1.00 92.31 83 ASP A O 1
ATOM 585 N N . ALA A 1 84 ? 2.867 -5.898 -12.240 1.00 91.62 84 ALA A N 1
ATOM 586 C CA . ALA A 1 84 ? 1.606 -6.637 -12.303 1.00 91.62 84 ALA A CA 1
ATOM 587 C C . ALA A 1 84 ? 0.533 -6.033 -11.378 1.00 91.62 84 ALA A C 1
ATOM 589 O O . ALA A 1 84 ? -0.319 -6.754 -10.846 1.00 91.62 84 ALA A O 1
ATOM 590 N N . LEU A 1 85 ? 0.589 -4.713 -11.156 1.00 93.81 85 LEU A N 1
ATOM 591 C CA . LEU A 1 85 ? -0.237 -4.039 -10.161 1.00 93.81 85 LEU A CA 1
ATOM 592 C C . LEU A 1 85 ? -1.728 -4.265 -10.428 1.00 93.81 85 LEU A C 1
ATOM 594 O O . LEU A 1 85 ? -2.282 -3.841 -11.444 1.00 93.81 85 LEU A O 1
ATOM 598 N N . LYS A 1 86 ? -2.405 -4.870 -9.452 1.00 92.94 86 LYS A N 1
ATOM 599 C CA . LYS A 1 86 ? -3.862 -4.991 -9.456 1.00 92.94 86 LYS A CA 1
ATOM 600 C C . LYS A 1 86 ? -4.462 -3.648 -9.028 1.00 92.94 86 LYS A C 1
ATOM 602 O O . LYS A 1 86 ? -4.212 -3.216 -7.903 1.00 92.94 86 LYS A O 1
ATOM 607 N N . PRO A 1 87 ? -5.285 -2.991 -9.866 1.00 93.62 87 PRO A N 1
ATOM 608 C CA . PRO A 1 87 ? -5.854 -1.681 -9.538 1.00 93.62 87 PRO A CA 1
ATOM 609 C C . PRO A 1 87 ? -6.863 -1.752 -8.386 1.00 93.62 87 PRO A C 1
ATOM 611 O O . PRO A 1 87 ? -7.223 -0.741 -7.782 1.00 93.62 87 PRO A O 1
ATOM 614 N N . THR A 1 88 ? -7.377 -2.944 -8.088 1.00 95.62 88 THR A N 1
ATOM 615 C CA . THR A 1 88 ? -8.307 -3.187 -6.990 1.00 95.62 88 THR A CA 1
ATOM 616 C C . THR A 1 88 ? -8.040 -4.559 -6.389 1.00 95.62 88 THR A C 1
ATOM 618 O O . THR A 1 88 ? -7.839 -5.527 -7.123 1.00 95.62 88 THR A O 1
ATOM 621 N N . VAL A 1 89 ? -8.049 -4.634 -5.059 1.00 95.38 89 VAL A N 1
ATOM 622 C CA . VAL A 1 89 ? -7.917 -5.879 -4.295 1.00 95.38 89 VAL A CA 1
ATOM 623 C C . VAL A 1 89 ? -8.963 -5.940 -3.188 1.00 95.38 89 VAL A C 1
ATOM 625 O O . VAL A 1 89 ? -9.348 -4.916 -2.620 1.00 95.38 89 VAL A O 1
ATOM 628 N N . GLU A 1 90 ? -9.427 -7.147 -2.884 1.00 95.06 90 GLU A N 1
ATOM 629 C CA . GLU A 1 90 ? -10.314 -7.416 -1.755 1.00 95.06 90 GLU A CA 1
ATOM 630 C C . GLU A 1 90 ? -9.508 -8.005 -0.603 1.00 95.06 90 GLU A C 1
ATOM 632 O O . GLU A 1 90 ? -8.751 -8.959 -0.784 1.00 95.06 90 GLU A O 1
ATOM 637 N N . VAL A 1 91 ? -9.654 -7.417 0.583 1.00 94.44 91 VAL A N 1
ATOM 638 C CA . VAL A 1 91 ? -8.791 -7.715 1.726 1.00 94.44 91 VAL A CA 1
ATOM 639 C C . VAL A 1 91 ? -9.632 -7.885 2.978 1.00 94.44 91 VAL A C 1
ATOM 641 O O . VAL A 1 91 ? -10.446 -7.025 3.313 1.00 94.44 91 VAL A O 1
ATOM 644 N N . ARG A 1 92 ? -9.426 -8.996 3.689 1.00 92.00 92 ARG A N 1
ATOM 645 C CA . ARG A 1 92 ? -10.083 -9.254 4.972 1.00 92.00 92 ARG A CA 1
ATOM 646 C C . ARG A 1 92 ? -9.391 -8.471 6.081 1.00 92.00 92 ARG A C 1
AT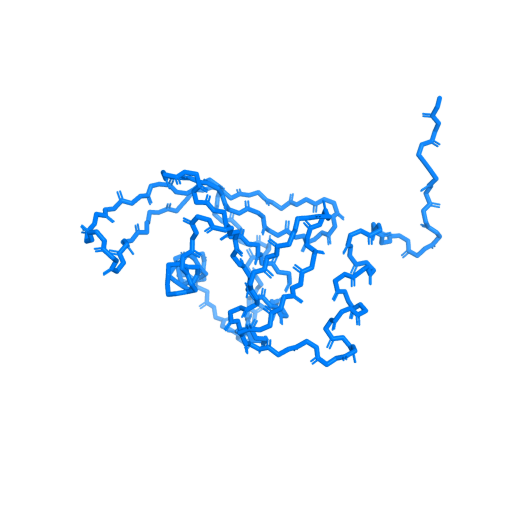OM 648 O O . ARG A 1 92 ? -8.172 -8.563 6.250 1.00 92.00 92 ARG A O 1
ATOM 655 N N . SER A 1 93 ? -10.172 -7.730 6.857 1.00 88.00 93 SER A N 1
ATOM 656 C CA . SER A 1 93 ? -9.682 -7.063 8.056 1.00 88.00 93 SER A CA 1
ATOM 657 C C . SER A 1 93 ? -9.544 -8.037 9.214 1.00 88.00 93 SER A C 1
ATOM 659 O O . SER A 1 93 ? -10.536 -8.660 9.581 1.00 88.00 93 SER A O 1
ATOM 661 N N . PRO A 1 94 ? -8.366 -8.135 9.850 1.00 86.44 94 PRO A N 1
ATOM 662 C CA . PRO A 1 94 ? -8.205 -8.961 11.042 1.00 86.44 94 PRO A CA 1
ATOM 663 C C . PRO A 1 94 ? -8.927 -8.375 12.267 1.00 86.44 94 PRO A C 1
ATOM 665 O O . PRO A 1 94 ? -9.171 -9.093 13.228 1.00 86.44 94 PRO A O 1
ATOM 668 N N . VAL A 1 95 ? -9.279 -7.082 12.244 1.00 86.56 95 VAL A N 1
ATOM 669 C CA . VAL A 1 95 ? -9.917 -6.389 13.377 1.00 86.56 95 VAL A CA 1
ATOM 670 C C . VAL A 1 95 ? -11.437 -6.527 13.340 1.00 86.56 95 VAL A C 1
ATOM 672 O O . VAL A 1 95 ? -12.063 -6.758 14.370 1.00 86.56 95 VAL A O 1
ATOM 675 N N . THR A 1 96 ? -12.043 -6.356 12.163 1.00 86.81 96 THR A N 1
ATOM 676 C CA . THR A 1 96 ? -13.510 -6.359 12.004 1.00 86.81 96 THR A CA 1
ATOM 677 C C . THR A 1 96 ? -14.042 -7.633 11.362 1.00 86.81 96 THR A C 1
ATOM 679 O O . THR A 1 96 ? -15.253 -7.820 11.304 1.00 86.81 96 THR A O 1
ATOM 682 N N . ASP A 1 97 ? -13.153 -8.484 10.852 1.00 88.31 97 ASP A N 1
ATOM 683 C CA . ASP A 1 97 ? -13.464 -9.695 10.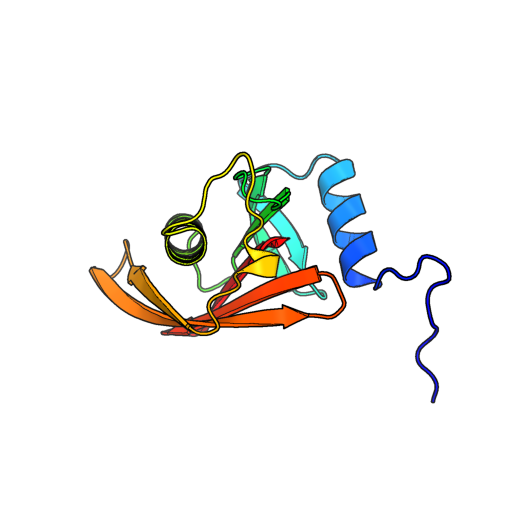092 1.00 88.31 97 ASP A CA 1
ATOM 684 C C . ASP A 1 97 ? -14.223 -9.463 8.769 1.00 88.31 97 ASP A C 1
ATOM 686 O O . ASP A 1 97 ? -14.682 -10.399 8.116 1.00 88.31 97 ASP A O 1
ATOM 690 N N . GLN A 1 98 ? -14.329 -8.203 8.336 1.00 90.38 98 GLN A N 1
ATOM 691 C CA . GLN A 1 98 ? -15.020 -7.800 7.113 1.00 90.38 98 GLN A CA 1
ATOM 692 C C . GLN A 1 98 ? -14.074 -7.747 5.910 1.00 90.38 98 GLN A C 1
ATOM 694 O O . GLN A 1 98 ? -12.877 -7.486 6.049 1.00 90.38 98 GLN A O 1
ATOM 699 N N . MET A 1 99 ? -14.633 -7.942 4.715 1.00 93.00 99 MET A N 1
ATOM 700 C CA . MET A 1 99 ? -13.935 -7.704 3.453 1.00 93.00 99 MET A CA 1
ATOM 701 C C . MET A 1 99 ? -14.010 -6.222 3.088 1.00 93.00 99 MET A C 1
ATOM 703 O O . MET A 1 99 ? -15.093 -5.636 3.069 1.00 93.00 99 MET A O 1
ATOM 707 N N . TYR A 1 100 ? -12.866 -5.630 2.761 1.00 92.12 100 TYR A N 1
ATOM 708 C CA . TYR A 1 100 ? -12.772 -4.267 2.256 1.00 92.12 100 TYR A CA 1
ATOM 709 C C . TYR A 1 100 ? -12.150 -4.254 0.868 1.00 92.12 100 TYR A C 1
ATOM 711 O O . TYR A 1 100 ? -11.145 -4.915 0.604 1.00 92.12 100 TYR A O 1
ATOM 719 N N . THR A 1 101 ? -12.737 -3.450 -0.011 1.00 95.25 101 THR A N 1
ATOM 720 C CA . THR A 1 101 ? -12.168 -3.148 -1.320 1.00 95.25 101 THR A CA 1
ATOM 721 C C . THR A 1 101 ? -11.146 -2.025 -1.178 1.00 95.25 101 THR A C 1
ATOM 723 O O . THR A 1 101 ? -11.477 -0.929 -0.719 1.00 95.25 101 THR A O 1
ATOM 726 N N . MET A 1 102 ? -9.915 -2.291 -1.604 1.00 96.62 102 MET A N 1
ATOM 727 C CA . MET A 1 102 ? -8.829 -1.318 -1.672 1.00 96.62 102 MET A CA 1
ATOM 728 C C . MET A 1 102 ? -8.530 -1.001 -3.133 1.00 96.62 102 MET A C 1
ATOM 730 O O . MET A 1 102 ? -8.385 -1.904 -3.955 1.00 96.62 102 MET A O 1
ATOM 734 N N . LYS A 1 103 ? -8.429 0.285 -3.457 1.00 97.38 103 LYS A N 1
ATOM 735 C CA . LYS A 1 103 ? -8.001 0.783 -4.765 1.00 97.38 103 LYS A CA 1
ATOM 736 C C . LYS A 1 103 ? -6.528 1.129 -4.696 1.00 97.38 103 LYS A C 1
ATOM 738 O O . LYS A 1 103 ? -6.140 1.912 -3.833 1.00 97.38 103 LYS A O 1
ATOM 743 N N . CYS A 1 104 ? -5.743 0.563 -5.600 1.00 96.94 104 CYS A N 1
ATOM 744 C CA . CYS A 1 104 ? -4.296 0.705 -5.616 1.00 96.94 104 CYS A CA 1
ATOM 745 C C . CYS A 1 104 ? -3.837 1.410 -6.892 1.00 96.94 104 CYS A C 1
ATOM 747 O O . CYS A 1 104 ? -4.301 1.095 -7.988 1.00 96.94 104 CYS A O 1
ATOM 749 N N . SER A 1 105 ? -2.907 2.347 -6.750 1.00 96.19 105 SER A N 1
ATOM 750 C CA . SER A 1 105 ? -2.285 3.057 -7.869 1.00 96.19 105 SER A CA 1
ATOM 751 C C . SER A 1 105 ? -0.797 3.249 -7.621 1.00 96.19 105 SER A C 1
ATOM 753 O O . SER A 1 105 ? -0.405 3.571 -6.500 1.00 96.19 105 SER A O 1
ATOM 755 N N . LEU A 1 106 ? 0.007 3.089 -8.669 1.00 94.38 106 LEU A N 1
ATOM 756 C CA . LEU A 1 106 ? 1.426 3.430 -8.676 1.00 94.38 106 LEU A CA 1
ATOM 757 C C . LEU A 1 106 ? 1.587 4.894 -9.093 1.00 94.38 106 LEU A C 1
ATOM 759 O O . LEU A 1 106 ? 1.042 5.294 -10.122 1.00 94.38 106 LEU A O 1
ATOM 763 N N . ASP A 1 107 ? 2.313 5.680 -8.305 1.00 90.62 107 ASP A N 1
ATOM 764 C CA . ASP A 1 107 ? 2.630 7.069 -8.640 1.00 90.62 107 ASP A CA 1
ATOM 765 C C . ASP A 1 107 ? 3.985 7.213 -9.367 1.00 90.62 107 ASP A C 1
ATOM 767 O O . ASP A 1 107 ? 4.746 6.256 -9.538 1.00 90.62 107 ASP A O 1
ATOM 771 N N . GLU A 1 108 ? 4.312 8.441 -9.782 1.00 87.25 108 GLU A N 1
ATOM 772 C CA . GLU A 1 108 ? 5.593 8.774 -10.429 1.00 87.25 108 GLU A CA 1
ATOM 773 C C . GLU A 1 108 ? 6.811 8.538 -9.514 1.00 87.25 108 GLU A C 1
ATOM 775 O O . GLU A 1 108 ? 7.939 8.428 -9.990 1.00 87.25 108 GLU A O 1
ATOM 780 N N . SER A 1 109 ? 6.591 8.424 -8.201 1.00 87.69 109 SER A N 1
ATOM 781 C CA . SER A 1 109 ? 7.611 8.141 -7.184 1.00 87.69 109 SER A CA 1
ATOM 782 C C . SER A 1 109 ? 7.927 6.652 -7.054 1.00 87.69 109 SER A C 1
ATOM 784 O O . SER A 1 109 ? 8.787 6.268 -6.255 1.00 87.69 109 SER A O 1
ATOM 786 N N . SER A 1 110 ? 7.261 5.807 -7.847 1.00 90.38 110 SER A N 1
ATOM 787 C CA . SER A 1 110 ? 7.296 4.354 -7.718 1.00 90.38 110 SER A CA 1
ATOM 788 C C . SER A 1 110 ? 6.731 3.876 -6.372 1.00 90.38 110 SER A C 1
ATOM 790 O O . SER A 1 110 ? 7.187 2.869 -5.831 1.00 90.38 110 SER A O 1
ATOM 792 N N . ILE A 1 111 ? 5.752 4.595 -5.816 1.00 92.62 111 ILE A N 1
ATOM 793 C CA . ILE A 1 111 ? 5.059 4.234 -4.578 1.00 92.62 111 ILE A CA 1
ATOM 794 C C . ILE A 1 111 ? 3.662 3.741 -4.947 1.00 92.62 111 ILE A C 1
ATOM 796 O O . ILE A 1 111 ? 2.869 4.454 -5.567 1.00 92.62 111 ILE A O 1
ATOM 800 N N . ILE A 1 112 ? 3.344 2.508 -4.563 1.00 95.44 112 ILE A N 1
ATOM 801 C CA . ILE A 1 112 ? 1.978 2.002 -4.638 1.00 95.44 112 ILE A CA 1
ATOM 802 C C . ILE A 1 112 ? 1.223 2.569 -3.442 1.00 95.44 112 ILE A C 1
ATOM 804 O O . ILE A 1 112 ? 1.584 2.316 -2.295 1.00 95.44 112 ILE A O 1
ATOM 808 N N . THR A 1 113 ? 0.150 3.304 -3.705 1.00 96.12 113 THR A N 1
ATOM 809 C CA . THR A 1 113 ? -0.796 3.737 -2.677 1.00 96.12 113 THR A CA 1
ATOM 810 C C . THR A 1 113 ? -2.081 2.949 -2.833 1.00 96.12 113 THR A C 1
ATOM 812 O O . THR A 1 113 ? -2.763 3.068 -3.851 1.00 96.12 113 THR A O 1
ATOM 815 N N . CYS A 1 114 ? -2.421 2.159 -1.820 1.00 96.81 114 CYS A N 1
ATOM 816 C CA . CYS A 1 114 ? -3.706 1.489 -1.709 1.00 96.81 114 CYS A CA 1
ATOM 817 C C . CYS A 1 114 ? -4.578 2.224 -0.695 1.00 96.81 114 CYS A C 1
ATOM 819 O O . CYS A 1 114 ? -4.194 2.373 0.462 1.00 96.81 114 CYS A O 1
ATOM 821 N N . SER A 1 115 ? -5.770 2.646 -1.108 1.00 95.94 115 SER A N 1
ATOM 822 C CA . SER A 1 115 ? -6.744 3.308 -0.236 1.00 95.94 115 SER A CA 1
ATOM 823 C C . SER A 1 115 ? -8.125 2.672 -0.351 1.00 95.94 115 SER A C 1
ATOM 825 O O . SER A 1 115 ? -8.521 2.199 -1.418 1.00 95.94 115 SER A O 1
ATOM 827 N N . GLY A 1 116 ? -8.871 2.631 0.748 1.00 91.75 116 GLY A N 1
ATOM 828 C CA . GLY A 1 116 ? -10.174 1.975 0.775 1.00 91.75 116 GLY A CA 1
ATOM 829 C C . GLY A 1 116 ? -10.84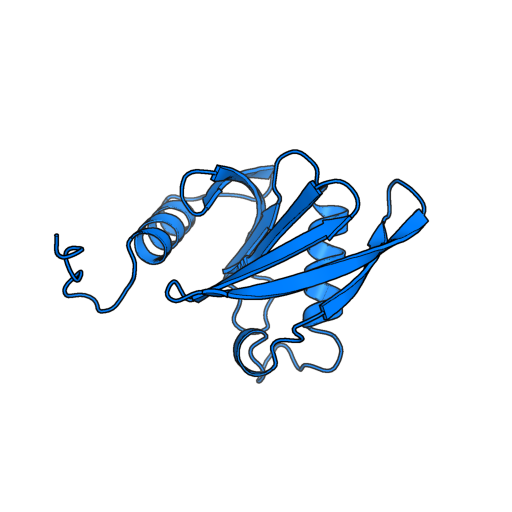7 2.042 2.135 1.00 91.75 116 GLY A C 1
ATOM 830 O O . GLY A 1 116 ? -10.550 2.931 2.929 1.00 91.75 116 GLY A O 1
ATOM 831 N N . GLY A 1 117 ? -11.810 1.143 2.357 1.00 75.19 117 GLY A N 1
ATOM 832 C CA . GLY A 1 117 ? -12.777 1.179 3.461 1.00 75.19 117 GLY A CA 1
ATOM 833 C C . GLY A 1 117 ? -12.259 1.708 4.807 1.00 75.19 117 GLY A C 1
ATOM 834 O O . GLY A 1 117 ? -11.145 1.415 5.224 1.00 75.19 117 GLY A O 1
ATOM 835 N N . ASN A 1 118 ? -13.101 2.488 5.494 1.00 83.75 118 ASN A N 1
ATOM 836 C CA . ASN A 1 118 ? -12.790 3.162 6.764 1.00 83.75 118 ASN A CA 1
ATOM 837 C C . ASN A 1 118 ? -11.569 4.101 6.716 1.00 83.75 118 ASN A C 1
ATOM 839 O O . ASN A 1 118 ? -10.874 4.267 7.716 1.00 83.75 118 ASN A O 1
ATOM 843 N N . ASN A 1 119 ? -11.328 4.751 5.572 1.00 88.44 119 ASN A N 1
ATOM 844 C CA . ASN A 1 119 ? -10.166 5.621 5.346 1.00 88.44 119 ASN A CA 1
ATOM 845 C C . ASN A 1 119 ? -8.835 4.884 5.548 1.00 88.44 119 ASN A C 1
ATOM 847 O O . ASN A 1 119 ? -7.863 5.474 6.031 1.00 88.44 119 ASN A O 1
ATOM 851 N N . ALA A 1 120 ? -8.807 3.596 5.202 1.00 92.62 120 ALA A N 1
ATOM 852 C CA . ALA A 1 120 ? -7.597 2.811 5.265 1.00 92.62 120 ALA A CA 1
ATOM 853 C C . ALA A 1 120 ? -6.628 3.239 4.162 1.00 92.62 120 ALA A C 1
ATOM 855 O O . ALA A 1 120 ? -7.042 3.450 3.018 1.00 92.62 120 ALA A O 1
ATOM 856 N N . VAL A 1 121 ? -5.345 3.353 4.503 1.00 95.69 121 VAL A N 1
ATOM 857 C CA . VAL A 1 121 ? -4.281 3.725 3.564 1.00 95.69 121 VAL A CA 1
ATOM 858 C C . VAL A 1 121 ? -3.050 2.867 3.822 1.00 95.69 121 VAL A C 1
ATOM 860 O O . VAL A 1 121 ? -2.602 2.738 4.961 1.00 95.69 121 VAL A O 1
ATOM 863 N N . VAL A 1 122 ? -2.507 2.298 2.751 1.00 96.44 122 VAL A N 1
ATOM 864 C CA . VAL A 1 122 ? -1.302 1.467 2.745 1.00 96.44 122 VAL A CA 1
ATOM 865 C C . VAL A 1 122 ? -0.378 1.970 1.646 1.00 96.44 122 VAL A C 1
ATOM 867 O O . VAL A 1 122 ? -0.820 2.173 0.514 1.00 96.44 122 VAL A O 1
ATOM 870 N N . TYR A 1 123 ? 0.895 2.146 1.974 1.00 96.00 123 TYR A N 1
ATOM 871 C CA . TYR A 1 123 ? 1.938 2.546 1.042 1.00 96.00 123 TYR A CA 1
ATOM 872 C C . TYR A 1 123 ? 2.943 1.409 0.883 1.00 96.00 123 TYR A C 1
ATOM 874 O O . TYR A 1 123 ? 3.415 0.854 1.876 1.00 96.00 123 TYR A O 1
ATOM 882 N N . LEU A 1 124 ? 3.274 1.070 -0.361 1.00 94.81 124 LEU A N 1
ATOM 883 C CA . LEU A 1 124 ? 4.285 0.072 -0.692 1.00 94.81 124 LEU A CA 1
ATOM 884 C C . LEU A 1 124 ? 5.333 0.715 -1.600 1.00 94.81 124 LEU A C 1
ATOM 886 O O . LEU A 1 124 ? 4.996 1.248 -2.661 1.00 94.81 124 LEU A O 1
ATOM 890 N N . TYR A 1 125 ? 6.590 0.685 -1.172 1.00 91.50 125 TYR A N 1
ATOM 891 C CA . TYR A 1 125 ? 7.727 1.288 -1.873 1.00 91.50 125 TYR A CA 1
ATOM 892 C C . TYR A 1 125 ? 8.796 0.242 -2.111 1.00 91.50 125 TYR A C 1
ATOM 894 O O . TYR A 1 125 ? 9.114 -0.455 -1.131 1.00 91.50 125 TYR A O 1
#

Radius of gyration: 14.31 Å; chains: 1; bounding box: 34×43×28 Å

Sequence (125 aa):
MAAARNPSGLTPAHEQLHAELSNGAVPGGTVHVNGVASSLCTQGDGYGLRMVSVGPNTSCDFGLNVMGALASGLNSRYDNVKDALKPTVEVRSPVTDQMYTMKCSLDESSIITCSGGNNAVVYLY